Protein AF-A0ABD5S3T9-F1 (afdb_monomer)

Mean predicted aligned error: 5.93 Å

pLDDT: mean 87.82, std 12.48, range [40.59, 97.12]

Structure (mmCIF, N/CA/C/O backbone):
data_AF-A0ABD5S3T9-F1
#
_entry.id   AF-A0ABD5S3T9-F1
#
loop_
_atom_site.group_PDB
_atom_site.id
_atom_site.type_symbol
_atom_site.label_atom_id
_atom_site.label_alt_id
_atom_site.label_comp_id
_atom_site.label_asym_id
_atom_site.label_entity_id
_atom_site.label_seq_id
_atom_site.pdbx_PDB_ins_code
_atom_site.Cartn_x
_atom_site.Cartn_y
_atom_site.Cartn_z
_atom_site.occupancy
_atom_site.B_iso_or_equiv
_atom_site.auth_seq_id
_atom_site.auth_comp_id
_atom_site.auth_asym_id
_atom_site.auth_atom_id
_atom_site.pdbx_PDB_model_num
ATOM 1 N N . MET A 1 1 ? -18.277 -5.485 33.297 1.00 40.59 1 MET A N 1
ATOM 2 C CA . MET A 1 1 ? -17.171 -6.247 32.676 1.00 40.59 1 MET A CA 1
ATOM 3 C C . MET A 1 1 ? -16.902 -5.623 31.319 1.00 40.59 1 MET A C 1
ATOM 5 O O . MET A 1 1 ? -17.770 -5.699 30.462 1.00 40.59 1 MET A O 1
ATOM 9 N N . SER A 1 2 ? -15.784 -4.910 31.163 1.00 42.53 2 SER A N 1
ATOM 10 C CA . SER A 1 2 ? -15.416 -4.298 29.881 1.00 42.53 2 SER A CA 1
ATOM 11 C C . SER A 1 2 ? -14.963 -5.416 28.948 1.00 42.53 2 SER A C 1
ATOM 13 O O . SER A 1 2 ? -13.944 -6.058 29.200 1.00 42.53 2 SER A O 1
ATOM 15 N N . THR A 1 3 ? -15.773 -5.734 27.943 1.00 47.31 3 THR A N 1
ATOM 16 C CA . THR A 1 3 ? -15.410 -6.689 26.897 1.00 47.31 3 THR A CA 1
ATOM 17 C C . THR A 1 3 ? -14.186 -6.142 26.184 1.00 47.31 3 THR A C 1
ATOM 19 O O . THR A 1 3 ? -14.252 -5.042 25.638 1.00 47.31 3 THR A O 1
ATOM 22 N N . SER A 1 4 ? -13.076 -6.878 26.192 1.00 49.16 4 SER A N 1
ATOM 23 C CA . SER A 1 4 ? -11.935 -6.606 25.323 1.00 49.16 4 SER A CA 1
ATOM 24 C C . SER A 1 4 ? -12.471 -6.368 23.912 1.00 49.16 4 SER A C 1
ATOM 26 O O . SER A 1 4 ? -13.017 -7.288 23.301 1.00 49.16 4 SER A O 1
ATOM 28 N N . ALA A 1 5 ? -12.406 -5.131 23.417 1.00 60.09 5 ALA A N 1
ATOM 29 C CA . ALA A 1 5 ? -12.719 -4.850 22.028 1.00 60.09 5 ALA A CA 1
ATOM 30 C C . ALA A 1 5 ? -11.646 -5.572 21.206 1.00 60.09 5 ALA A C 1
ATOM 32 O O . ALA A 1 5 ? -10.518 -5.106 21.084 1.00 60.09 5 ALA A O 1
ATOM 33 N N . GLY A 1 6 ? -11.946 -6.795 20.769 1.00 66.94 6 GLY A N 1
ATOM 34 C CA . GLY A 1 6 ? -11.014 -7.590 19.985 1.00 66.94 6 GLY A CA 1
ATOM 35 C C . GLY A 1 6 ? -10.684 -6.866 18.685 1.00 66.94 6 GLY A C 1
ATOM 36 O O . GLY A 1 6 ? -11.545 -6.204 18.100 1.00 66.94 6 GLY A O 1
ATOM 37 N N . ILE A 1 7 ? -9.446 -7.008 18.216 1.00 77.00 7 ILE A N 1
ATOM 38 C CA . ILE A 1 7 ? -9.072 -6.548 16.880 1.00 77.00 7 ILE A CA 1
ATOM 39 C C . ILE A 1 7 ? -9.856 -7.400 15.878 1.00 77.00 7 ILE A C 1
ATOM 41 O O . ILE A 1 7 ? -9.646 -8.607 15.780 1.00 77.00 7 ILE A O 1
ATOM 45 N N . ARG A 1 8 ? -10.788 -6.774 15.158 1.00 84.00 8 ARG A N 1
ATOM 46 C CA . ARG A 1 8 ? -11.592 -7.416 14.111 1.00 84.00 8 ARG A CA 1
ATOM 47 C C . ARG A 1 8 ? -11.309 -6.735 12.789 1.00 84.00 8 ARG A C 1
ATOM 49 O O . ARG A 1 8 ? -11.265 -5.510 12.748 1.00 84.00 8 ARG A O 1
ATOM 56 N N . PHE A 1 9 ? -11.143 -7.519 11.735 1.00 86.44 9 PHE A N 1
ATOM 57 C CA . PHE A 1 9 ? -10.987 -7.011 10.377 1.00 86.44 9 PHE A CA 1
ATOM 58 C C . PHE A 1 9 ? -12.261 -7.266 9.585 1.00 86.44 9 PHE A C 1
ATOM 60 O O . PHE A 1 9 ? -12.792 -8.379 9.604 1.00 86.44 9 PHE A O 1
ATOM 67 N N . GLY A 1 10 ? -12.763 -6.227 8.923 1.00 88.81 10 GLY A N 1
ATOM 68 C CA . GLY A 1 10 ? -13.868 -6.370 7.981 1.00 88.81 10 GLY A CA 1
ATOM 69 C C . GLY A 1 10 ? -13.387 -6.984 6.666 1.00 88.81 10 GLY A C 1
ATOM 70 O O . GLY A 1 10 ? -12.239 -6.797 6.270 1.00 88.81 10 GLY A O 1
ATOM 71 N N . SER A 1 11 ? -14.266 -7.680 5.941 1.00 90.38 11 SER A N 1
ATOM 72 C CA . SER A 1 11 ? -13.926 -8.188 4.601 1.00 90.38 11 SER A CA 1
ATOM 73 C C . SER A 1 11 ? -13.531 -7.058 3.648 1.00 90.38 11 SER A C 1
ATOM 75 O O . SER A 1 11 ? -12.596 -7.214 2.873 1.00 90.38 11 SER A O 1
ATOM 77 N N . ARG A 1 12 ? -14.208 -5.905 3.741 1.00 91.06 12 ARG A N 1
ATOM 78 C CA . ARG A 1 12 ? -13.882 -4.717 2.943 1.00 91.06 12 ARG A CA 1
ATOM 79 C C . ARG A 1 12 ? -12.515 -4.145 3.299 1.00 91.06 12 ARG A C 1
ATOM 81 O O . ARG A 1 12 ? -11.730 -3.888 2.404 1.00 91.06 12 ARG A O 1
ATOM 88 N N . GLU A 1 13 ? -12.221 -4.013 4.586 1.00 91.94 13 GLU A N 1
ATOM 89 C CA . GLU A 1 13 ? -10.923 -3.544 5.069 1.00 91.94 13 GLU A CA 1
ATOM 90 C C . GLU A 1 13 ? -9.764 -4.416 4.571 1.00 91.94 13 GLU A C 1
ATOM 92 O O . GLU A 1 13 ? -8.740 -3.894 4.145 1.00 91.94 13 GLU A O 1
ATOM 97 N N . LEU A 1 14 ? -9.923 -5.745 4.585 1.00 92.62 14 LEU A N 1
ATOM 98 C CA . LEU A 1 14 ? -8.902 -6.659 4.065 1.00 92.62 14 LEU A CA 1
ATOM 99 C C . LEU A 1 14 ? -8.688 -6.490 2.558 1.00 92.62 14 LEU A C 1
ATOM 101 O O . LEU A 1 14 ? -7.550 -6.542 2.098 1.00 92.62 14 LEU A O 1
ATOM 105 N N . ILE A 1 15 ? -9.767 -6.286 1.797 1.00 93.81 15 ILE A N 1
ATOM 106 C CA . ILE A 1 15 ? -9.685 -6.021 0.356 1.00 93.81 15 ILE A CA 1
ATOM 107 C C . ILE A 1 15 ? -8.988 -4.682 0.114 1.00 93.81 15 ILE A C 1
ATOM 109 O O . ILE A 1 15 ? -8.047 -4.631 -0.669 1.00 93.81 15 ILE A O 1
ATOM 113 N N . ASP A 1 16 ? -9.400 -3.630 0.819 1.00 93.81 16 ASP A N 1
ATOM 114 C CA . ASP A 1 16 ? -8.815 -2.296 0.700 1.00 93.81 16 ASP A CA 1
ATOM 115 C C . ASP A 1 16 ? -7.316 -2.324 1.058 1.00 93.81 16 ASP A C 1
ATOM 117 O O . ASP A 1 16 ? -6.503 -1.763 0.326 1.00 93.81 16 ASP A O 1
ATOM 121 N N . LEU A 1 17 ? -6.927 -3.032 2.128 1.00 94.12 17 LEU A N 1
ATOM 122 C CA . LEU A 1 17 ? -5.523 -3.232 2.511 1.00 94.12 17 LEU A CA 1
ATOM 123 C C . LEU A 1 17 ? -4.735 -3.982 1.437 1.00 94.12 17 LEU A C 1
ATOM 125 O O . LEU A 1 17 ? -3.615 -3.588 1.122 1.00 94.12 17 LEU A O 1
ATOM 129 N N . LEU A 1 18 ? -5.298 -5.054 0.873 1.00 94.50 18 LEU A N 1
ATOM 130 C CA . LEU A 1 18 ? -4.635 -5.838 -0.168 1.00 94.50 18 LEU A CA 1
ATOM 131 C C . LEU A 1 18 ? -4.464 -5.027 -1.456 1.00 94.50 18 LEU A C 1
ATOM 133 O O . LEU A 1 18 ? -3.392 -5.058 -2.058 1.00 94.50 18 LEU A O 1
ATOM 137 N N . VAL A 1 19 ? -5.487 -4.269 -1.855 1.00 94.88 19 VAL A N 1
ATOM 138 C CA . VAL A 1 19 ? -5.416 -3.383 -3.022 1.00 94.88 19 VAL A CA 1
ATOM 139 C C . VAL A 1 19 ? -4.376 -2.289 -2.798 1.00 94.88 19 VAL A C 1
ATOM 141 O O . VAL A 1 19 ? -3.519 -2.098 -3.657 1.00 94.88 19 VAL A O 1
ATOM 144 N N . ALA A 1 20 ? -4.396 -1.616 -1.644 1.00 94.12 20 ALA A N 1
ATOM 145 C CA . ALA A 1 20 ? -3.416 -0.585 -1.313 1.00 94.12 20 ALA A CA 1
ATOM 146 C C . ALA A 1 20 ? -1.986 -1.143 -1.256 1.00 94.12 20 ALA A C 1
ATOM 148 O O . ALA A 1 20 ? -1.065 -0.532 -1.796 1.00 94.12 20 ALA A O 1
ATOM 149 N N . TRP A 1 21 ? -1.802 -2.334 -0.678 1.00 96.06 21 TRP A N 1
ATOM 150 C CA . TRP A 1 21 ? -0.507 -3.010 -0.612 1.00 96.06 21 TRP A CA 1
ATO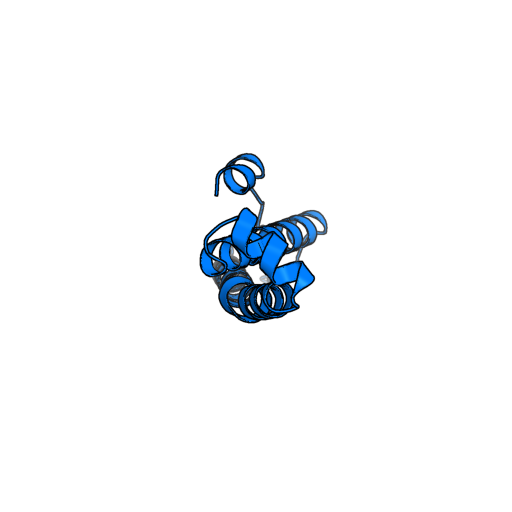M 151 C C . TRP A 1 21 ? 0.058 -3.313 -2.002 1.00 96.06 21 TRP A C 1
ATOM 153 O O . TRP A 1 21 ? 1.218 -2.998 -2.279 1.00 96.06 21 TRP A O 1
ATOM 163 N N . VAL A 1 22 ? -0.763 -3.884 -2.890 1.00 95.56 22 VAL A N 1
ATOM 164 C CA . VAL A 1 22 ? -0.350 -4.202 -4.262 1.00 95.56 22 VAL A CA 1
ATOM 165 C C . VAL A 1 22 ? -0.090 -2.931 -5.064 1.00 95.56 22 VAL A C 1
ATOM 167 O O . VAL A 1 22 ? 0.953 -2.835 -5.706 1.00 95.56 22 VAL A O 1
ATOM 170 N N . ALA A 1 23 ? -0.994 -1.950 -5.011 1.00 94.62 23 ALA A N 1
ATOM 171 C CA . ALA A 1 23 ? -0.856 -0.701 -5.755 1.00 94.62 23 ALA A CA 1
ATOM 172 C C . ALA A 1 23 ? 0.424 0.048 -5.368 1.00 94.62 23 ALA A C 1
ATOM 174 O O . ALA A 1 23 ? 1.228 0.381 -6.237 1.00 94.62 23 ALA A O 1
ATOM 175 N N . LEU A 1 24 ? 0.667 0.223 -4.065 1.00 93.56 24 LEU A N 1
ATOM 176 C CA . LEU A 1 24 ? 1.868 0.891 -3.572 1.00 93.56 24 LEU A CA 1
ATOM 177 C C . LEU A 1 24 ? 3.137 0.100 -3.925 1.00 93.56 24 LEU A C 1
ATOM 179 O O . LEU A 1 24 ? 4.134 0.684 -4.347 1.00 93.56 24 LEU A O 1
ATOM 183 N N . GLY A 1 25 ? 3.101 -1.232 -3.809 1.00 94.88 25 GLY A N 1
ATOM 184 C CA . GLY A 1 25 ? 4.215 -2.095 -4.207 1.00 94.88 25 GLY A CA 1
ATOM 185 C C . GLY A 1 25 ? 4.571 -1.966 -5.690 1.00 94.88 25 GLY A C 1
ATOM 186 O O . GLY A 1 25 ? 5.750 -1.848 -6.026 1.00 94.88 25 GLY A O 1
ATOM 187 N N . VAL A 1 26 ? 3.565 -1.928 -6.568 1.00 94.81 26 VAL A N 1
ATOM 188 C CA . VAL A 1 26 ? 3.750 -1.690 -8.008 1.00 94.81 26 VAL A CA 1
ATOM 189 C C . VAL A 1 26 ? 4.291 -0.283 -8.264 1.00 94.81 26 VAL A C 1
ATOM 191 O O . VAL A 1 26 ? 5.245 -0.147 -9.027 1.00 94.81 26 VAL A O 1
ATOM 194 N N . ALA A 1 27 ? 3.750 0.745 -7.606 1.00 94.19 27 ALA A N 1
ATOM 195 C CA . ALA A 1 27 ? 4.208 2.126 -7.764 1.00 94.19 27 ALA A CA 1
ATOM 196 C C . ALA A 1 27 ? 5.704 2.273 -7.428 1.00 94.19 27 ALA A C 1
ATOM 198 O O . ALA A 1 27 ? 6.468 2.820 -8.226 1.00 94.19 27 ALA A O 1
ATOM 199 N N . PHE A 1 28 ? 6.161 1.698 -6.309 1.00 94.88 28 PHE A N 1
ATOM 200 C CA . PHE A 1 28 ? 7.585 1.696 -5.956 1.00 94.88 28 PHE A CA 1
ATOM 201 C C . PHE A 1 28 ? 8.441 0.894 -6.939 1.00 94.88 28 PHE A C 1
ATOM 203 O O . PHE A 1 28 ? 9.532 1.340 -7.292 1.00 94.88 28 PHE A O 1
ATOM 210 N N . ALA A 1 29 ? 7.965 -0.260 -7.409 1.00 94.88 29 ALA A N 1
ATOM 211 C CA . ALA A 1 29 ? 8.700 -1.062 -8.385 1.00 94.88 29 ALA A CA 1
ATOM 212 C C . ALA A 1 29 ? 8.902 -0.302 -9.705 1.00 94.88 29 ALA A C 1
ATOM 214 O O . ALA A 1 29 ? 10.005 -0.278 -10.251 1.00 94.88 29 ALA A O 1
ATOM 215 N N . VAL A 1 30 ? 7.852 0.373 -10.184 1.00 95.00 30 VAL A N 1
ATOM 216 C CA . VAL A 1 30 ? 7.897 1.230 -11.374 1.00 95.00 30 VAL A CA 1
ATOM 217 C C . VAL A 1 30 ? 8.836 2.414 -11.162 1.00 95.00 30 VAL A C 1
ATOM 219 O O . VAL A 1 30 ? 9.646 2.716 -12.039 1.00 95.00 30 VAL A O 1
ATOM 222 N N . PHE A 1 31 ? 8.767 3.060 -9.997 1.00 93.69 31 PHE A N 1
ATOM 223 C CA . PHE A 1 31 ? 9.655 4.162 -9.640 1.00 93.69 31 PHE A CA 1
ATOM 224 C C . PHE A 1 31 ? 11.131 3.738 -9.678 1.00 93.69 31 PHE A C 1
ATOM 226 O O . PHE A 1 31 ? 11.938 4.381 -10.349 1.00 93.69 31 PHE A O 1
ATOM 233 N N . PHE A 1 32 ? 11.485 2.622 -9.031 1.00 92.81 32 PHE A N 1
ATOM 234 C CA . PHE A 1 32 ? 12.865 2.125 -9.005 1.00 92.81 32 PHE A CA 1
ATOM 235 C C . PHE A 1 32 ? 13.355 1.594 -10.353 1.00 92.81 32 PHE A C 1
ATOM 237 O O . PHE A 1 32 ? 14.550 1.665 -10.629 1.00 92.81 32 PHE A O 1
ATOM 244 N N . ALA A 1 33 ? 12.455 1.122 -11.216 1.00 93.19 33 ALA A N 1
ATOM 245 C CA . ALA A 1 33 ? 12.790 0.728 -12.581 1.00 93.19 33 ALA A CA 1
ATOM 246 C C . ALA A 1 33 ? 13.024 1.925 -13.531 1.00 93.19 33 ALA A C 1
ATOM 248 O O . ALA A 1 33 ? 13.277 1.720 -14.716 1.00 93.19 33 ALA A O 1
ATOM 249 N N . GLY A 1 34 ? 12.932 3.170 -13.045 1.00 91.75 34 GLY A N 1
ATOM 250 C CA . GLY A 1 34 ? 13.108 4.375 -13.862 1.00 91.75 34 GLY A CA 1
ATOM 251 C C . GLY A 1 34 ? 11.854 4.786 -14.642 1.00 91.75 34 GLY A C 1
ATOM 252 O O . GLY A 1 34 ? 11.955 5.462 -15.665 1.00 91.75 34 GLY A O 1
ATOM 253 N N . GLY A 1 35 ? 10.671 4.381 -14.174 1.00 92.38 35 GLY A N 1
ATOM 254 C CA . GLY A 1 35 ? 9.376 4.678 -14.787 1.00 92.38 35 GLY A CA 1
ATOM 255 C C . GLY A 1 35 ? 8.770 3.495 -15.547 1.00 92.38 35 GLY A C 1
ATOM 256 O O . GLY A 1 35 ? 9.357 2.418 -15.656 1.00 92.38 35 GLY A O 1
ATOM 257 N N . GLY A 1 36 ? 7.561 3.692 -16.087 1.00 90.12 36 GLY A N 1
ATOM 258 C CA . GLY A 1 36 ? 6.751 2.609 -16.666 1.00 90.12 36 GLY A CA 1
ATOM 259 C C . GLY A 1 36 ? 7.429 1.862 -17.817 1.00 90.12 36 GLY A C 1
ATOM 260 O O . GLY A 1 36 ? 7.380 0.635 -17.874 1.00 90.12 36 GLY A O 1
ATOM 261 N N . THR A 1 37 ? 8.125 2.581 -18.703 1.00 92.19 37 THR A N 1
ATOM 262 C CA . THR A 1 37 ? 8.870 1.966 -19.812 1.00 92.19 37 THR A CA 1
ATOM 263 C C . THR A 1 37 ? 10.016 1.091 -19.306 1.00 92.19 37 THR A C 1
ATOM 265 O O . THR A 1 37 ? 10.183 -0.026 -19.793 1.00 92.19 37 THR A O 1
ATOM 268 N N . GLY A 1 38 ? 10.767 1.567 -18.306 1.00 90.56 38 GLY A N 1
ATOM 269 C CA . GLY A 1 38 ? 11.859 0.809 -17.693 1.00 90.56 38 GLY A CA 1
ATOM 270 C C . GLY A 1 38 ? 11.350 -0.431 -16.961 1.00 90.56 38 GLY A C 1
ATOM 271 O O . GLY A 1 38 ? 11.908 -1.514 -17.119 1.00 90.56 38 GLY A O 1
ATOM 272 N N . PHE A 1 39 ? 10.214 -0.317 -16.267 1.00 92.62 39 PHE A N 1
ATOM 273 C CA . PHE A 1 39 ? 9.560 -1.459 -15.629 1.00 92.62 39 PHE A CA 1
ATOM 274 C C . PHE A 1 39 ? 9.132 -2.535 -16.636 1.00 92.62 39 PHE A C 1
ATOM 276 O O . PHE A 1 39 ? 9.431 -3.709 -16.435 1.00 92.62 39 PHE A O 1
ATOM 283 N N . LEU A 1 40 ? 8.476 -2.155 -17.740 1.00 92.69 40 LEU A N 1
ATOM 284 C CA . LEU A 1 40 ? 8.029 -3.105 -18.767 1.00 92.69 40 LEU A CA 1
ATOM 285 C C . LEU A 1 40 ? 9.202 -3.805 -19.463 1.00 92.69 40 LEU A C 1
ATOM 287 O O . LEU A 1 40 ? 9.154 -5.016 -19.675 1.00 92.69 40 LEU A O 1
ATOM 291 N N . GLN A 1 41 ? 10.266 -3.065 -19.786 1.00 91.12 41 GLN A N 1
ATOM 292 C CA . GLN A 1 41 ? 11.491 -3.645 -20.344 1.00 91.12 41 GLN A CA 1
ATOM 293 C C . GLN A 1 41 ? 12.159 -4.597 -19.344 1.00 91.12 41 GLN A C 1
ATOM 295 O O . GLN A 1 41 ? 12.502 -5.725 -19.701 1.00 91.12 41 GLN A O 1
ATOM 300 N N . GLY A 1 42 ? 12.263 -4.182 -18.080 1.00 89.56 42 GLY A N 1
ATOM 301 C CA . GLY A 1 42 ? 12.779 -5.013 -16.998 1.00 89.56 42 GLY A CA 1
ATOM 302 C C . GLY A 1 42 ? 11.945 -6.273 -16.779 1.00 89.56 42 GLY A C 1
ATOM 303 O O . GLY A 1 42 ? 12.500 -7.315 -16.446 1.00 89.56 42 GLY A O 1
ATOM 304 N N . LEU A 1 43 ? 10.627 -6.229 -16.992 1.00 91.00 43 LEU A N 1
ATOM 305 C CA . LEU A 1 43 ? 9.761 -7.402 -16.857 1.00 91.00 43 LEU A CA 1
ATOM 306 C C . LEU A 1 43 ? 10.101 -8.481 -17.897 1.00 91.00 43 LEU A C 1
ATOM 308 O O . LEU A 1 43 ? 10.133 -9.661 -17.558 1.00 91.00 43 LEU A O 1
ATOM 312 N N . LEU A 1 44 ? 10.417 -8.080 -19.134 1.00 89.69 44 LEU A N 1
ATOM 313 C CA . LEU A 1 44 ? 10.859 -8.995 -20.196 1.00 89.69 44 LEU A CA 1
ATOM 314 C C . LEU A 1 44 ? 12.246 -9.593 -19.912 1.00 89.69 44 LEU A C 1
ATOM 316 O O . LEU A 1 44 ? 12.520 -10.722 -20.310 1.00 89.69 44 LEU A O 1
ATOM 320 N N . ALA A 1 45 ? 13.102 -8.844 -19.213 1.00 89.06 45 ALA A N 1
ATOM 321 C CA . ALA A 1 45 ? 14.444 -9.268 -18.813 1.00 89.06 45 ALA A CA 1
ATOM 322 C C . ALA A 1 45 ? 14.491 -10.002 -17.453 1.00 89.06 45 ALA A C 1
ATOM 324 O O . ALA A 1 45 ? 15.531 -10.538 -17.080 1.00 89.06 45 ALA A O 1
ATOM 325 N N . GLY A 1 46 ? 13.386 -10.029 -16.699 1.00 87.12 46 GLY A N 1
ATOM 326 C CA . GLY A 1 46 ? 13.280 -10.620 -15.358 1.00 87.12 46 GLY A CA 1
ATOM 327 C C . GLY A 1 46 ? 13.618 -9.675 -14.192 1.00 87.12 46 GLY A C 1
ATOM 328 O O . GLY A 1 46 ? 13.171 -9.908 -13.068 1.00 87.12 46 GLY A O 1
ATOM 329 N N . GLU A 1 47 ? 14.324 -8.571 -14.436 1.00 89.25 47 GLU A N 1
ATOM 330 C CA . GLU A 1 47 ? 14.693 -7.574 -13.416 1.00 89.25 47 GLU A CA 1
ATOM 331 C C . GLU A 1 47 ? 13.476 -6.841 -12.828 1.00 89.25 47 GLU A C 1
ATOM 333 O O . GLU A 1 47 ? 13.412 -6.587 -11.625 1.00 89.25 47 GLU A O 1
ATOM 338 N N . GLY A 1 48 ? 12.463 -6.563 -13.653 1.00 89.88 48 GLY A N 1
ATOM 339 C CA . GLY A 1 48 ? 11.227 -5.903 -13.224 1.00 89.88 48 GLY A CA 1
ATOM 340 C C . GLY A 1 48 ? 10.432 -6.747 -12.225 1.00 89.88 48 GLY A C 1
ATOM 341 O O . GLY A 1 48 ? 9.847 -6.212 -11.283 1.00 89.88 48 GLY A O 1
ATOM 342 N N . LEU A 1 49 ? 10.472 -8.077 -12.370 1.00 93.06 49 LEU A N 1
ATOM 343 C CA . LEU A 1 49 ? 9.857 -8.989 -11.406 1.00 93.06 49 LEU A CA 1
ATOM 344 C C . LEU A 1 49 ? 10.613 -8.972 -10.074 1.00 93.06 49 LEU A C 1
ATOM 346 O O . LEU A 1 49 ? 9.983 -8.921 -9.019 1.00 93.06 49 LEU A O 1
ATOM 350 N N . ALA A 1 50 ? 11.949 -8.976 -10.113 1.00 94.38 50 ALA A N 1
ATOM 351 C CA . ALA A 1 50 ? 12.764 -8.884 -8.906 1.00 94.38 50 ALA A CA 1
ATOM 352 C C . ALA A 1 50 ? 12.485 -7.579 -8.141 1.00 94.38 50 ALA A C 1
ATOM 354 O O . ALA A 1 50 ? 12.251 -7.622 -6.932 1.00 94.38 50 ALA A O 1
ATOM 355 N N . LEU A 1 51 ? 12.419 -6.443 -8.845 1.00 94.38 51 LEU A N 1
ATOM 356 C CA . LEU A 1 51 ? 12.049 -5.155 -8.251 1.00 94.38 51 LEU A CA 1
ATOM 357 C C . LEU A 1 51 ? 10.648 -5.192 -7.638 1.00 94.38 51 LEU A C 1
ATOM 359 O O . LEU A 1 51 ? 10.483 -4.765 -6.500 1.00 94.38 51 LEU A O 1
ATOM 363 N N . LEU A 1 52 ? 9.658 -5.765 -8.330 1.00 95.31 52 LEU A N 1
ATOM 364 C CA . LEU A 1 52 ? 8.302 -5.894 -7.794 1.00 95.31 52 LEU A CA 1
ATOM 365 C C . LEU A 1 52 ? 8.259 -6.715 -6.500 1.00 95.31 52 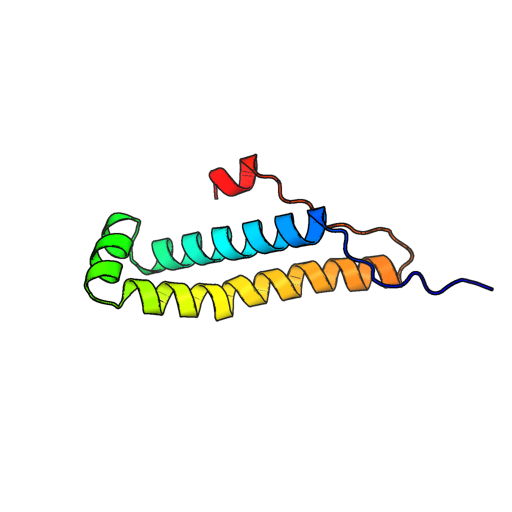LEU A C 1
ATOM 367 O O . LEU A 1 52 ? 7.642 -6.286 -5.523 1.00 95.31 52 LEU A O 1
ATOM 371 N N . VAL A 1 53 ? 8.931 -7.870 -6.463 1.00 96.44 53 VAL A N 1
ATOM 372 C CA . VAL A 1 53 ? 8.989 -8.713 -5.257 1.00 96.44 53 VAL A CA 1
ATOM 373 C C . VAL A 1 53 ? 9.669 -7.973 -4.108 1.00 96.44 53 VAL A C 1
ATOM 375 O O . VAL A 1 53 ? 9.158 -7.990 -2.983 1.00 96.44 53 VAL A O 1
ATOM 378 N N . VAL A 1 54 ? 10.789 -7.297 -4.375 1.00 96.94 54 VAL A N 1
ATOM 379 C CA . VAL A 1 54 ? 11.507 -6.517 -3.358 1.00 96.94 54 VAL A CA 1
ATOM 380 C C . VAL A 1 54 ? 10.636 -5.369 -2.847 1.00 96.94 54 VAL A C 1
ATOM 382 O O . VAL A 1 54 ? 10.515 -5.207 -1.632 1.00 96.94 54 VAL A O 1
ATOM 385 N N . SER A 1 55 ? 9.973 -4.613 -3.725 1.00 96.69 55 SER A N 1
ATOM 386 C CA . SER A 1 55 ? 9.097 -3.498 -3.344 1.00 96.69 55 SER A CA 1
ATOM 387 C C . SER A 1 55 ? 7.886 -3.955 -2.527 1.00 96.69 55 SER A C 1
ATOM 389 O O . SER A 1 55 ? 7.600 -3.363 -1.485 1.00 96.69 55 SER A O 1
ATOM 391 N N . LEU A 1 56 ? 7.215 -5.044 -2.922 1.00 96.56 56 LEU A N 1
ATOM 392 C CA . LEU A 1 56 ? 6.101 -5.619 -2.154 1.00 96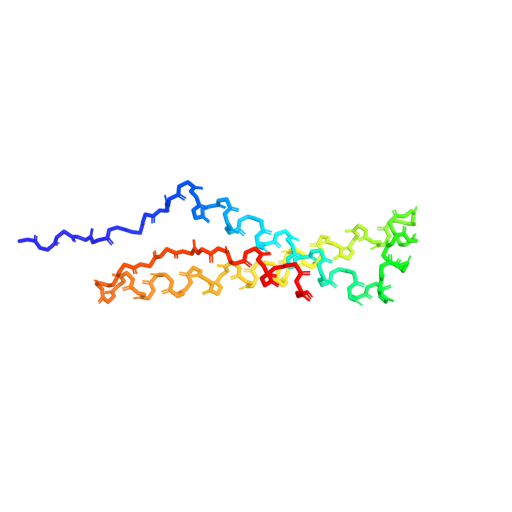.56 56 LEU A CA 1
ATOM 393 C C . LEU A 1 56 ? 6.543 -6.097 -0.766 1.00 96.56 56 LEU A C 1
ATOM 395 O O . LEU A 1 56 ? 5.831 -5.870 0.215 1.00 96.56 56 LEU A O 1
ATOM 399 N N . SER A 1 57 ? 7.718 -6.727 -0.682 1.00 97.12 57 SER A N 1
ATOM 400 C CA . SER A 1 57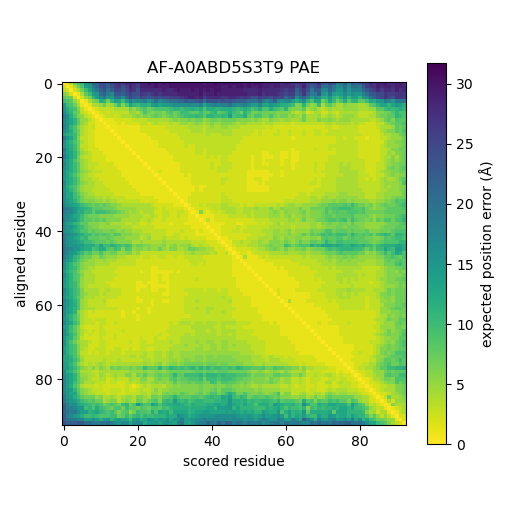 ? 8.243 -7.305 0.563 1.00 97.12 57 SER A CA 1
ATOM 401 C C . SER A 1 57 ? 8.805 -6.262 1.528 1.00 97.12 57 SER A C 1
ATOM 403 O O . SER A 1 57 ? 8.846 -6.507 2.728 1.00 97.12 57 SER A O 1
ATOM 405 N N . THR A 1 58 ? 9.250 -5.110 1.024 1.00 96.75 58 THR A N 1
ATOM 406 C CA . THR A 1 58 ? 9.867 -4.051 1.838 1.00 96.75 58 THR A CA 1
ATOM 407 C C . THR A 1 58 ? 8.885 -2.914 2.093 1.00 96.75 58 THR A C 1
ATOM 409 O O . THR A 1 58 ? 8.285 -2.854 3.164 1.00 96.75 58 THR A O 1
ATOM 412 N N . ALA A 1 59 ? 8.674 -2.039 1.107 1.00 95.00 59 ALA A N 1
ATOM 413 C CA . ALA A 1 59 ? 7.761 -0.905 1.209 1.00 95.00 59 ALA A CA 1
ATOM 414 C C . ALA A 1 59 ? 6.324 -1.368 1.480 1.00 95.00 59 ALA A C 1
ATOM 416 O O . ALA A 1 59 ? 5.657 -0.826 2.359 1.00 95.00 59 ALA A O 1
ATOM 417 N N . GLY A 1 60 ? 5.876 -2.417 0.784 1.00 95.88 60 GLY A N 1
ATOM 418 C CA . GLY A 1 60 ? 4.533 -2.952 0.958 1.00 95.88 60 GLY A CA 1
ATOM 419 C C . GLY A 1 60 ? 4.284 -3.529 2.359 1.00 95.88 60 GLY A C 1
ATOM 420 O O . GLY A 1 60 ? 3.292 -3.188 2.999 1.00 95.88 60 GLY A O 1
ATOM 421 N N . VAL A 1 61 ? 5.202 -4.347 2.880 1.00 96.62 61 VAL A N 1
ATOM 422 C CA . VAL A 1 61 ? 5.103 -4.852 4.263 1.00 96.62 61 VAL A CA 1
ATOM 423 C C . VAL A 1 61 ? 5.235 -3.715 5.278 1.00 96.62 61 VAL A C 1
ATOM 425 O O . VAL A 1 61 ? 4.510 -3.706 6.270 1.00 96.62 61 VAL A O 1
ATOM 428 N N . GLY A 1 62 ? 6.102 -2.729 5.028 1.00 96.69 62 GLY A N 1
ATOM 429 C CA . GLY A 1 62 ? 6.219 -1.532 5.862 1.00 96.69 62 GLY A CA 1
ATOM 430 C C . GLY A 1 62 ? 4.896 -0.770 5.977 1.00 96.69 62 GLY A C 1
ATOM 431 O O . GLY A 1 62 ? 4.480 -0.438 7.086 1.00 96.69 62 GLY A O 1
ATOM 432 N N . PHE A 1 63 ? 4.200 -0.577 4.856 1.00 95.81 63 PHE A N 1
ATOM 433 C CA . PHE A 1 63 ? 2.850 -0.012 4.816 1.00 95.81 63 PHE A CA 1
ATOM 434 C C . PHE A 1 63 ? 1.849 -0.851 5.625 1.00 95.81 63 PHE A C 1
ATOM 436 O O . PHE A 1 63 ? 1.153 -0.313 6.484 1.00 95.81 63 PHE A O 1
ATOM 443 N N . LEU A 1 64 ? 1.817 -2.174 5.426 1.00 94.94 64 LEU A N 1
ATOM 444 C CA . LEU A 1 64 ? 0.910 -3.051 6.175 1.00 94.94 64 LE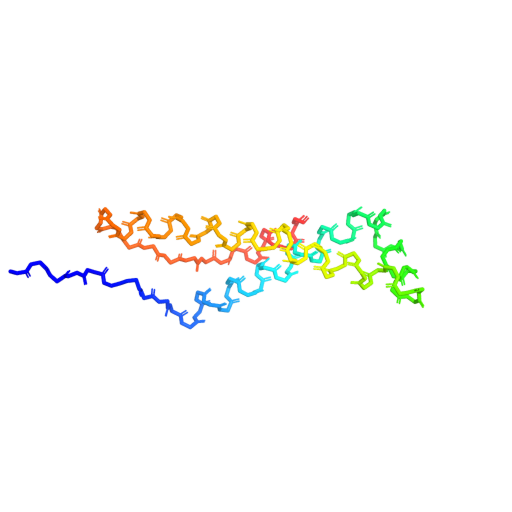U A CA 1
ATOM 445 C C . LEU A 1 64 ? 1.140 -2.948 7.685 1.00 94.94 64 LEU A C 1
ATOM 447 O O . LEU A 1 64 ? 0.183 -2.822 8.447 1.00 94.94 64 LEU A O 1
ATOM 451 N N . LEU A 1 65 ? 2.403 -2.981 8.120 1.00 96.25 65 LEU A N 1
ATOM 452 C CA . LEU A 1 65 ? 2.766 -2.849 9.531 1.00 96.25 65 LEU A CA 1
ATOM 453 C C . LEU A 1 65 ? 2.388 -1.475 10.093 1.00 96.25 65 LEU A C 1
ATOM 455 O O . LEU A 1 65 ? 1.927 -1.401 11.231 1.00 96.25 65 LEU A O 1
ATOM 459 N N . HIS A 1 66 ? 2.556 -0.407 9.311 1.00 95.12 66 HIS A N 1
ATOM 460 C CA . HIS A 1 66 ? 2.168 0.950 9.690 1.00 95.12 66 HIS A CA 1
ATOM 461 C C . HIS A 1 66 ? 0.664 1.052 9.973 1.00 95.12 66 HIS A C 1
ATOM 463 O O . HIS A 1 66 ? 0.263 1.468 11.061 1.00 95.12 66 HIS A O 1
ATOM 469 N N . GLU A 1 67 ? -0.167 0.595 9.037 1.00 94.00 67 GLU A N 1
ATOM 470 C CA . GLU A 1 67 ? -1.625 0.649 9.179 1.00 94.00 67 GLU A CA 1
ATOM 471 C C . GLU A 1 67 ? -2.133 -0.262 10.303 1.00 94.00 67 GLU A C 1
ATOM 473 O O . GLU A 1 67 ? -3.004 0.120 11.095 1.00 94.00 67 GLU A O 1
ATOM 478 N N . LEU A 1 68 ? -1.542 -1.454 10.454 1.00 93.56 68 LEU A N 1
ATOM 479 C CA . LEU A 1 68 ? -1.869 -2.332 11.577 1.00 93.56 68 LEU A CA 1
ATOM 480 C C . LEU A 1 68 ? -1.510 -1.689 12.915 1.00 93.56 68 LEU A C 1
ATOM 482 O O . LEU A 1 68 ? -2.272 -1.831 13.870 1.00 93.56 68 LEU A O 1
ATOM 486 N N . ALA A 1 69 ? -0.381 -0.980 12.999 1.00 93.69 69 ALA A N 1
ATOM 487 C CA . ALA A 1 69 ? 0.021 -0.293 14.219 1.00 93.69 69 ALA A CA 1
ATOM 488 C C . ALA A 1 69 ? -0.996 0.788 14.606 1.00 93.69 69 ALA A C 1
ATOM 490 O O . ALA A 1 69 ? -1.428 0.814 15.762 1.00 93.69 69 ALA A O 1
ATOM 491 N N . HIS A 1 70 ? -1.452 1.604 13.648 1.00 94.62 70 HIS A N 1
ATOM 492 C CA . HIS A 1 70 ? -2.515 2.590 13.886 1.00 94.62 70 HIS A CA 1
ATOM 493 C C . HIS A 1 70 ? -3.775 1.940 14.438 1.00 94.62 70 HIS A C 1
ATOM 495 O O . HIS A 1 70 ? -4.297 2.367 15.471 1.00 94.62 70 HIS A O 1
ATOM 501 N N . LYS A 1 71 ? -4.227 0.854 13.806 1.00 92.94 71 LYS A N 1
ATOM 502 C CA . LYS A 1 71 ? -5.415 0.125 14.255 1.00 92.94 71 LYS A CA 1
ATOM 503 C C . LYS A 1 71 ? -5.240 -0.479 15.645 1.00 92.94 71 LYS A C 1
ATOM 505 O O . LYS A 1 71 ? -6.126 -0.343 16.488 1.00 92.94 71 LYS A O 1
ATOM 510 N N . VAL A 1 72 ? -4.114 -1.145 15.898 1.00 93.31 72 VAL A N 1
ATOM 511 C CA . VAL A 1 72 ? -3.807 -1.765 17.196 1.00 93.31 72 VAL A CA 1
ATOM 512 C C . VAL A 1 72 ? -3.816 -0.712 18.299 1.00 93.31 72 VAL A C 1
ATOM 514 O O . VAL A 1 72 ? -4.418 -0.939 19.349 1.00 93.31 72 VAL A O 1
ATOM 517 N N . VAL A 1 73 ? -3.175 0.436 18.069 1.00 94.06 73 VAL A N 1
ATOM 518 C CA . VAL A 1 73 ? -3.145 1.540 19.031 1.00 94.06 73 VAL A CA 1
ATOM 519 C C . VAL A 1 73 ? -4.558 2.084 19.244 1.00 94.06 73 VAL A C 1
ATOM 521 O O . VAL A 1 73 ? -5.011 2.128 20.385 1.00 94.06 73 VAL A O 1
ATOM 524 N N . ALA A 1 74 ? -5.303 2.393 18.182 1.00 92.06 74 ALA A N 1
ATOM 525 C CA . ALA A 1 74 ? -6.673 2.899 18.284 1.00 92.06 74 ALA A CA 1
ATOM 526 C C . ALA A 1 74 ? -7.586 1.969 19.105 1.00 92.06 74 ALA A C 1
ATOM 528 O O . ALA A 1 74 ? -8.212 2.410 20.071 1.00 92.06 74 ALA A O 1
ATOM 529 N N . VAL A 1 75 ? -7.588 0.668 18.794 1.00 91.62 75 VAL A N 1
ATOM 530 C CA . VAL A 1 75 ? -8.403 -0.332 19.503 1.00 91.62 75 VAL A CA 1
ATOM 531 C C . VAL A 1 75 ? -7.981 -0.468 20.968 1.00 91.62 75 VAL A C 1
ATOM 533 O O . VAL A 1 75 ? -8.841 -0.570 21.845 1.00 91.62 75 VAL A O 1
ATOM 536 N N .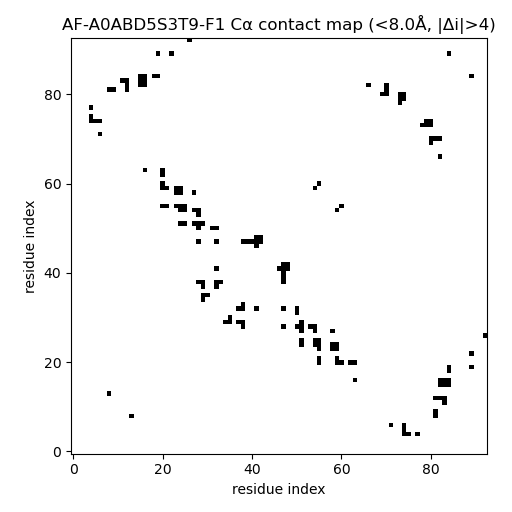 ARG A 1 76 ? -6.675 -0.404 21.273 1.00 89.62 76 ARG A N 1
ATOM 537 C CA . ARG A 1 76 ? -6.180 -0.411 22.664 1.00 89.62 76 ARG A CA 1
ATOM 538 C C . ARG A 1 76 ? -6.673 0.785 23.480 1.00 89.62 76 ARG A C 1
ATOM 540 O O . ARG A 1 76 ? -6.882 0.632 24.680 1.00 89.62 76 ARG A O 1
ATOM 547 N N . PHE A 1 77 ? -6.892 1.934 22.846 1.00 92.25 77 PHE A N 1
ATOM 548 C CA . PHE A 1 77 ? -7.443 3.138 23.480 1.00 92.25 77 PHE A CA 1
ATOM 549 C C . PHE A 1 77 ? -8.973 3.261 23.332 1.00 92.25 77 PHE A C 1
ATOM 551 O O . PHE A 1 77 ? -9.538 4.340 23.515 1.00 92.25 77 PHE A O 1
ATOM 558 N N . GLY A 1 78 ? -9.664 2.157 23.023 1.00 88.25 78 GLY A N 1
ATOM 559 C CA . GLY A 1 78 ? -11.128 2.101 22.962 1.00 88.25 78 GLY A CA 1
ATOM 560 C C . GLY A 1 78 ? -11.743 2.775 21.733 1.00 88.25 78 GLY A C 1
ATOM 561 O O . GLY A 1 78 ? -12.953 2.989 21.709 1.00 88.25 78 GLY A O 1
ATOM 562 N N . GLN A 1 79 ? -10.936 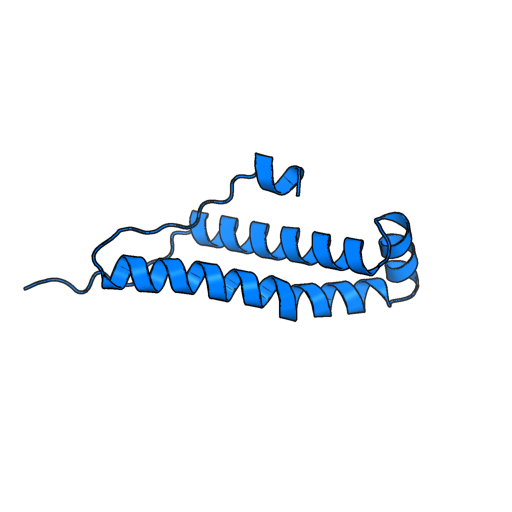3.108 20.725 1.00 89.06 79 GLN A N 1
ATOM 563 C CA . GLN A 1 79 ? -11.401 3.684 19.465 1.00 89.06 79 GLN A CA 1
ATOM 564 C C . GLN A 1 79 ? -11.690 2.590 18.432 1.00 89.06 79 GLN A C 1
ATOM 566 O O . GLN A 1 79 ? -11.063 1.528 18.419 1.00 89.06 79 GLN A O 1
ATOM 571 N N . VAL A 1 80 ? -12.636 2.863 17.535 1.00 84.19 80 VAL A N 1
ATOM 572 C CA . VAL A 1 80 ? -12.904 2.014 16.368 1.00 84.19 80 VAL A CA 1
ATOM 573 C C . VAL A 1 80 ? -12.030 2.497 15.214 1.00 84.19 80 VAL A C 1
ATOM 575 O O . VAL A 1 80 ? -12.090 3.667 14.851 1.00 84.19 80 VAL A O 1
ATOM 578 N N . ALA A 1 81 ? -11.243 1.594 14.631 1.00 87.62 81 ALA A N 1
ATOM 579 C CA . ALA A 1 81 ? -10.422 1.867 13.457 1.00 87.62 81 ALA A CA 1
ATOM 580 C C . ALA A 1 81 ? -10.662 0.799 12.382 1.00 87.62 81 ALA A C 1
ATOM 582 O O . ALA A 1 81 ? -10.603 -0.401 12.666 1.00 87.62 81 ALA A O 1
ATOM 583 N N . GLU A 1 82 ? -10.939 1.254 11.162 1.00 88.62 82 GLU A N 1
ATOM 584 C CA . GLU A 1 82 ? -11.105 0.440 9.957 1.00 88.62 82 GLU A CA 1
ATOM 585 C C . GLU A 1 82 ? -10.301 1.111 8.842 1.00 88.62 82 GLU A C 1
ATOM 587 O O . GLU A 1 82 ? -10.556 2.275 8.524 1.00 88.62 82 GLU A O 1
ATOM 592 N N . PHE A 1 83 ? -9.332 0.398 8.264 1.00 89.81 83 PHE A N 1
ATOM 593 C CA . PHE A 1 83 ? -8.647 0.897 7.075 1.00 89.81 83 PHE A CA 1
ATOM 594 C C . PHE A 1 83 ? -9.627 0.958 5.896 1.00 89.81 83 PHE A C 1
ATOM 596 O O . PHE A 1 83 ? -10.344 -0.005 5.613 1.00 89.81 83 PHE A O 1
ATOM 603 N N . ARG A 1 84 ? -9.649 2.100 5.208 1.00 88.56 84 ARG A N 1
ATOM 604 C CA . ARG A 1 84 ? -10.431 2.315 3.990 1.00 88.56 84 ARG A CA 1
ATOM 605 C C . ARG A 1 84 ? -9.553 2.988 2.960 1.00 88.56 84 ARG A C 1
ATOM 607 O O . ARG A 1 84 ? -9.095 4.107 3.179 1.00 88.56 84 ARG A O 1
ATOM 614 N N . ALA A 1 85 ? -9.341 2.309 1.843 1.00 85.88 85 ALA A N 1
ATOM 615 C CA . ALA A 1 85 ? -8.574 2.873 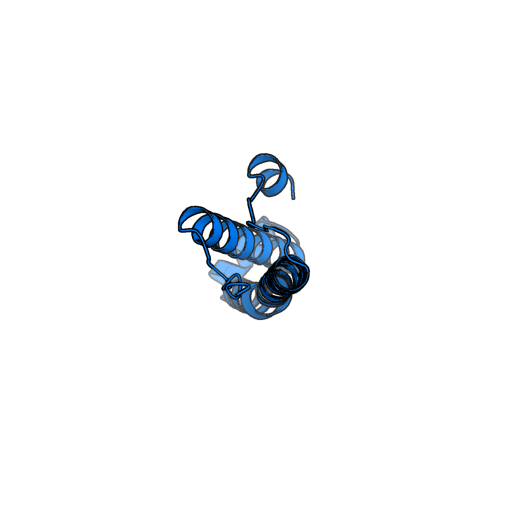0.749 1.00 85.88 85 ALA A CA 1
ATOM 616 C C . ALA A 1 85 ? -9.398 3.970 0.060 1.00 85.88 85 ALA A C 1
ATOM 618 O O . ALA A 1 85 ? -10.534 3.736 -0.362 1.00 85.88 85 ALA A O 1
ATOM 619 N N . ASP A 1 86 ? -8.814 5.160 -0.085 1.00 84.12 86 ASP A N 1
ATOM 620 C CA . ASP A 1 86 ? -9.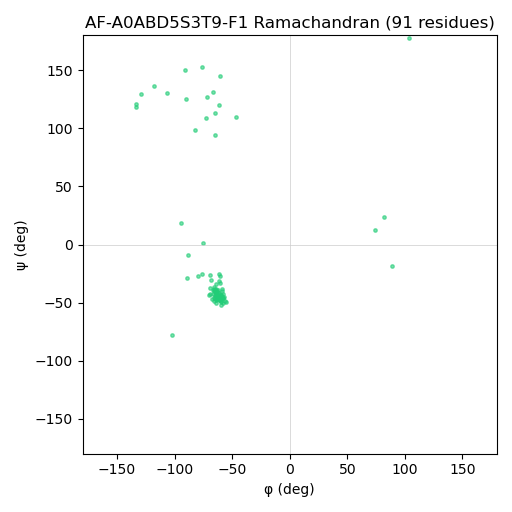313 6.149 -1.035 1.00 84.12 86 ASP A CA 1
ATOM 621 C C . ASP A 1 86 ? -8.764 5.805 -2.420 1.00 84.12 86 ASP A C 1
ATOM 623 O O . ASP A 1 86 ? -7.624 6.114 -2.766 1.00 84.12 86 ASP A O 1
ATOM 627 N N . TYR A 1 87 ? -9.595 5.138 -3.212 1.00 77.31 87 TYR A N 1
ATOM 628 C CA . TYR A 1 87 ? -9.261 4.710 -4.567 1.00 77.31 87 TYR A CA 1
ATOM 629 C C . TYR A 1 87 ? -8.947 5.879 -5.513 1.00 77.31 87 TYR A C 1
ATOM 631 O O . TYR A 1 87 ? -8.215 5.688 -6.482 1.00 77.31 87 TYR A O 1
ATOM 639 N N . GLY A 1 88 ? -9.467 7.082 -5.240 1.00 73.12 88 GLY A N 1
ATOM 640 C CA . GLY A 1 88 ? -9.148 8.278 -6.016 1.00 73.12 88 GLY A CA 1
ATOM 641 C C . GLY A 1 88 ? -7.712 8.733 -5.775 1.00 73.12 88 GLY A C 1
ATOM 642 O O . GLY A 1 88 ? -6.987 9.012 -6.727 1.00 73.12 88 GLY A O 1
ATOM 643 N N . MET A 1 89 ? -7.271 8.734 -4.515 1.00 74.06 89 MET A N 1
ATOM 644 C CA . MET A 1 89 ? -5.876 9.034 -4.176 1.00 74.06 89 MET A CA 1
ATOM 645 C C . MET A 1 89 ? -4.928 7.917 -4.630 1.00 74.06 89 MET A C 1
ATOM 647 O O . MET A 1 89 ? -3.846 8.208 -5.132 1.00 74.06 89 MET A O 1
ATOM 651 N N . LEU A 1 90 ? -5.353 6.653 -4.526 1.00 67.19 90 LEU A N 1
ATOM 652 C CA . LEU A 1 90 ? -4.570 5.495 -4.973 1.00 67.19 90 LEU A CA 1
ATOM 653 C C . LEU A 1 90 ? -4.247 5.532 -6.476 1.00 67.19 90 LEU A C 1
ATOM 655 O O . LEU A 1 90 ? -3.266 4.937 -6.900 1.00 67.19 90 LEU A O 1
ATOM 659 N N . PHE A 1 91 ? -5.090 6.192 -7.276 1.00 66.44 91 PHE A N 1
ATOM 660 C CA . PHE A 1 91 ? -4.880 6.367 -8.713 1.00 66.44 91 PHE A CA 1
ATOM 661 C C . PHE A 1 91 ? -3.887 7.493 -9.048 1.00 66.44 91 PHE A C 1
ATOM 663 O O . PHE A 1 91 ? -3.282 7.476 -10.116 1.00 66.44 91 PHE A O 1
ATOM 670 N N . VAL A 1 92 ? -3.757 8.493 -8.172 1.00 61.69 92 VAL A N 1
ATOM 671 C CA . VAL A 1 92 ? -2.899 9.671 -8.392 1.00 61.69 92 VAL A CA 1
ATOM 672 C C . VAL A 1 92 ? -1.473 9.453 -7.875 1.00 61.69 92 VAL A C 1
ATOM 674 O O . VAL A 1 92 ? -0.550 10.077 -8.398 1.00 61.69 92 VAL A O 1
ATOM 677 N N . ALA A 1 93 ? -1.308 8.618 -6.846 1.00 54.59 93 ALA A N 1
ATOM 678 C CA . ALA A 1 93 ? -0.016 8.255 -6.262 1.00 54.59 93 ALA A CA 1
ATOM 679 C C . ALA A 1 93 ? 0.832 7.387 -7.207 1.00 54.59 93 ALA A C 1
ATOM 681 O O . ALA A 1 93 ? 2.064 7.615 -7.236 1.00 54.59 93 ALA A O 1
#

Secondary structure (DSSP, 8-state):
----------HHHHHHHHHHHHHHHHHHHHHHTTSHHHHHHHHHHTHHHHHHHHHIIIIIHHHHHHHHHHHHHHHHTT--------HHHHHH-

Solvent-accessible surface area (backbone atoms only — not comparable to full-atom values): 5148 Å² total; per-residue (Å²): 133,87,74,79,71,68,95,71,82,51,75,66,29,54,50,30,50,50,52,52,32,50,52,52,8,48,50,49,20,24,55,75,40,71,31,67,69,38,23,56,54,24,46,79,71,49,55,30,52,54,38,31,54,51,23,34,65,45,61,19,43,51,50,52,52,51,56,49,48,55,36,53,52,33,34,74,74,75,40,90,61,76,66,72,65,58,66,72,58,67,71,74,108

Foldseek 3Di:
DDPQPDDDADPQLVVQLVVLLLLQLLVQLQVVLVHDVSLVVCVVVVNNVVSSVVSSVPVSVVVVVVLVVVCVVQSVVVHHDGDHHPVVVSVVD

Organism: NCBI:txid1776492

Sequence (93 aa):
MSTSAGIRFGSRELIDLLVAWVALGVAFAVFFAGGGTGFLQGLLAGEGLALLVVSLSTAGVGFLLHELAHKVVAVRFGQVAEFRADYGMLFVA

Radius of gyration: 16.57 Å; Cα contacts (8 Å, |Δi|>4): 86; chains: 1; bounding box: 32×20×53 Å